Protein AF-A0AAE5TH98-F1 (afdb_monomer_lite)

pLDDT: mean 86.54, std 13.39, range [47.94, 98.44]

Organism: Avibacterium paragallinarum (NCBI:txid728)

Radius of gyration: 22.33 Å; chains: 1; bounding box: 50×35×72 Å

Foldseek 3Di:
DVVVVVVVVVVVVVVVVVVVVVVVVVPDPPVPLDKFKKKKFKFADDDPDPVPQLLVQQVVFDPWDDQDPGITMGIGSDDQVVSCVSSCVSGDPPMGMGMGTDDPPPDDDDGDPPNVVSVVVVD

Sequence (123 aa):
MFIFVSFLVLAIYLTTLANVVYWRLRTTNIGIKLMKNYLISYDLNQTGKNYADLTAAIQTYANARRLLQSVWFIHSSKSSSAIRDHLFSYMDNNDELIVVELARGNSAWALLEPKSTFLKTAL

Structure (mmCIF, N/CA/C/O bac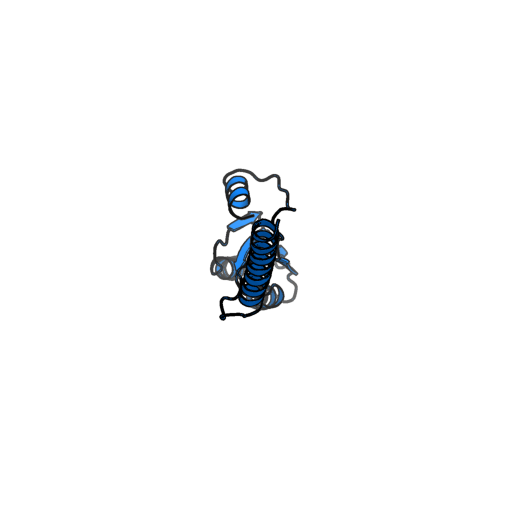kbone):
data_AF-A0AAE5TH98-F1
#
_entry.id   AF-A0AAE5TH98-F1
#
loop_
_atom_site.group_PDB
_atom_site.id
_atom_site.type_symbol
_atom_site.label_atom_id
_atom_site.label_alt_id
_atom_site.label_comp_id
_atom_site.label_asym_id
_atom_site.label_entity_id
_atom_site.label_seq_id
_atom_site.pdbx_PDB_ins_code
_atom_site.Cartn_x
_atom_site.Cartn_y
_atom_site.Cartn_z
_atom_site.occupancy
_atom_site.B_iso_or_equiv
_atom_site.auth_seq_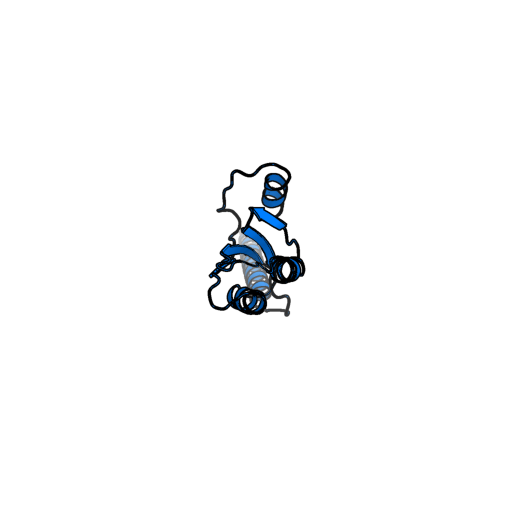id
_atom_site.auth_comp_id
_atom_site.auth_asym_id
_atom_site.auth_atom_id
_atom_site.pdbx_PDB_model_num
ATOM 1 N N . MET A 1 1 ? 33.247 -1.453 -51.682 1.00 61.62 1 MET A N 1
ATOM 2 C CA . MET A 1 1 ? 31.766 -1.427 -51.625 1.00 61.62 1 MET A CA 1
ATOM 3 C C . MET A 1 1 ? 31.178 -2.639 -50.890 1.00 61.62 1 MET A C 1
ATOM 5 O O . MET A 1 1 ? 30.367 -2.434 -50.002 1.00 61.62 1 MET A O 1
ATOM 9 N N . PHE A 1 2 ? 31.632 -3.873 -51.152 1.00 60.06 2 PHE A N 1
ATOM 10 C CA . PHE A 1 2 ? 31.095 -5.098 -50.521 1.00 60.06 2 PHE A CA 1
ATOM 11 C C . PHE A 1 2 ? 31.328 -5.250 -49.003 1.00 60.06 2 PHE A C 1
ATOM 13 O O . PHE A 1 2 ? 30.475 -5.787 -48.305 1.00 60.06 2 PHE A O 1
ATOM 20 N N . ILE A 1 3 ? 32.437 -4.733 -48.467 1.00 64.25 3 ILE A N 1
ATOM 21 C CA . ILE A 1 3 ? 32.778 -4.878 -47.039 1.00 64.25 3 ILE A CA 1
ATOM 22 C C . ILE A 1 3 ? 31.809 -4.087 -46.135 1.00 64.25 3 ILE A C 1
ATOM 24 O O . ILE A 1 3 ? 31.381 -4.585 -45.099 1.00 64.25 3 ILE A O 1
ATOM 28 N N . PHE A 1 4 ? 31.382 -2.890 -46.552 1.00 59.34 4 PHE A N 1
ATOM 29 C CA . PHE A 1 4 ? 30.490 -2.031 -45.758 1.00 59.34 4 PHE A CA 1
ATOM 30 C C . PHE A 1 4 ? 29.060 -2.575 -45.635 1.00 59.34 4 PHE A C 1
ATOM 32 O O . PHE A 1 4 ? 28.436 -2.427 -44.587 1.00 59.34 4 PHE A O 1
ATOM 39 N N . VAL A 1 5 ? 28.558 -3.258 -46.668 1.00 67.06 5 VAL A N 1
ATOM 40 C CA . VAL A 1 5 ? 27.226 -3.887 -46.639 1.00 67.06 5 VAL A CA 1
ATOM 41 C C . VAL A 1 5 ? 27.196 -5.039 -45.627 1.00 67.06 5 VAL A C 1
ATOM 43 O O . VAL A 1 5 ? 26.224 -5.191 -44.893 1.00 67.06 5 VAL A O 1
ATOM 46 N N . SER A 1 6 ? 28.293 -5.794 -45.509 1.00 73.75 6 SER A N 1
ATOM 47 C CA . SER A 1 6 ? 28.403 -6.903 -44.555 1.00 73.75 6 SER A CA 1
ATOM 48 C C . SER A 1 6 ? 28.380 -6.443 -43.092 1.00 73.75 6 SER A C 1
ATOM 50 O O . SER A 1 6 ? 27.762 -7.102 -42.257 1.00 73.75 6 SER A O 1
ATOM 52 N N . PHE A 1 7 ? 29.014 -5.311 -42.767 1.00 77.75 7 PHE A N 1
ATOM 53 C CA . PHE A 1 7 ? 28.996 -4.764 -41.404 1.00 77.75 7 PHE A CA 1
ATOM 54 C C . PHE A 1 7 ? 27.611 -4.252 -40.997 1.00 77.75 7 PHE A C 1
ATOM 56 O O . PHE A 1 7 ? 27.191 -4.457 -39.859 1.00 77.75 7 PHE A O 1
ATOM 63 N N . LEU A 1 8 ? 26.878 -3.638 -41.930 1.00 79.19 8 LEU A N 1
ATOM 64 C CA . LEU A 1 8 ? 25.525 -3.148 -41.671 1.00 79.19 8 LEU A CA 1
ATOM 65 C C . LEU A 1 8 ? 24.542 -4.302 -41.415 1.00 79.19 8 LEU A C 1
ATOM 67 O O . LEU A 1 8 ? 23.761 -4.248 -40.467 1.00 79.19 8 LEU A O 1
ATOM 71 N N . VAL A 1 9 ? 24.623 -5.374 -42.208 1.00 81.25 9 VAL A N 1
ATOM 72 C CA . VAL A 1 9 ? 23.790 -6.573 -42.022 1.00 81.25 9 VAL A CA 1
ATOM 73 C C . VAL A 1 9 ? 24.096 -7.258 -40.686 1.00 81.25 9 VAL A C 1
ATOM 75 O O . VAL A 1 9 ? 23.170 -7.645 -39.974 1.00 81.25 9 VAL A O 1
ATOM 78 N N . LEU A 1 10 ? 25.371 -7.338 -40.291 1.00 78.12 10 LEU A N 1
ATOM 79 C CA . LEU A 1 10 ? 25.765 -7.889 -38.993 1.00 78.12 10 LEU A CA 1
ATOM 80 C C . LEU A 1 10 ? 25.241 -7.043 -37.821 1.00 78.12 10 LEU A C 1
ATOM 82 O O . LEU A 1 10 ? 24.745 -7.598 -36.844 1.00 78.12 10 LEU A O 1
ATOM 86 N N . ALA A 1 11 ? 25.290 -5.711 -37.918 1.00 82.25 11 ALA A N 1
ATOM 87 C CA . ALA A 1 11 ? 24.764 -4.820 -36.883 1.00 82.25 11 ALA A CA 1
ATOM 88 C C . ALA A 1 11 ? 23.235 -4.943 -36.724 1.00 82.25 11 ALA A C 1
ATOM 90 O O . ALA A 1 11 ? 22.720 -4.979 -35.603 1.00 82.25 11 ALA A O 1
ATOM 91 N N . ILE A 1 12 ? 22.497 -5.075 -37.830 1.00 82.56 12 ILE A N 1
ATOM 92 C CA . ILE A 1 12 ? 21.044 -5.313 -37.809 1.00 82.56 12 ILE A CA 1
ATOM 93 C C . ILE A 1 12 ? 20.730 -6.693 -37.213 1.00 82.56 12 ILE A C 1
ATOM 95 O O . ILE A 1 12 ? 19.831 -6.828 -36.382 1.00 82.56 12 ILE A O 1
ATOM 99 N N . TYR A 1 13 ? 21.499 -7.723 -37.569 1.00 86.38 13 TYR A N 1
ATOM 100 C CA . TYR A 1 13 ? 21.333 -9.057 -36.997 1.00 86.38 13 TYR A CA 1
ATOM 101 C C . TYR A 1 13 ? 21.604 -9.073 -35.485 1.00 86.38 13 TYR A C 1
ATOM 103 O O . TYR A 1 13 ? 20.803 -9.597 -34.721 1.00 86.38 13 TYR A O 1
ATOM 111 N N . LEU A 1 14 ? 22.675 -8.427 -35.017 1.00 83.06 14 LEU A N 1
ATOM 112 C CA . LEU A 1 14 ? 22.997 -8.357 -33.588 1.00 83.06 14 LEU A CA 1
ATOM 113 C C . LEU A 1 14 ? 21.951 -7.568 -32.790 1.00 83.06 14 LEU A C 1
ATOM 115 O O . LEU A 1 14 ? 21.572 -7.985 -31.697 1.00 83.06 14 LEU A O 1
ATOM 119 N N . THR A 1 15 ? 21.446 -6.458 -33.330 1.00 81.50 15 THR A N 1
ATOM 120 C CA . THR A 1 15 ? 20.409 -5.657 -32.656 1.00 81.50 15 THR A CA 1
ATOM 121 C C . THR A 1 15 ? 19.063 -6.376 -32.617 1.00 81.50 15 THR A C 1
ATOM 123 O O . THR A 1 15 ? 18.373 -6.333 -31.599 1.00 81.50 15 THR A O 1
ATOM 126 N N . THR A 1 16 ? 18.687 -7.090 -33.677 1.00 82.81 16 THR A N 1
ATOM 127 C CA . THR A 1 16 ? 17.469 -7.913 -33.678 1.00 82.81 16 THR A CA 1
ATOM 128 C C . THR A 1 16 ? 17.598 -9.111 -32.738 1.00 82.81 16 THR A C 1
ATOM 130 O O . THR A 1 16 ? 16.681 -9.348 -31.953 1.00 82.81 16 THR A O 1
ATOM 133 N N . LEU A 1 17 ? 18.746 -9.798 -32.711 1.00 82.06 17 LEU A N 1
ATOM 134 C CA . LEU A 1 17 ? 19.002 -10.898 -31.776 1.00 82.06 17 LEU A CA 1
ATOM 135 C C . LEU A 1 17 ? 18.965 -10.419 -30.317 1.00 82.06 17 LEU A C 1
ATOM 137 O O . LEU A 1 17 ? 18.328 -11.052 -29.479 1.00 82.06 17 LEU A O 1
ATOM 141 N N . ALA A 1 18 ? 19.581 -9.270 -30.020 1.00 80.38 18 ALA A N 1
ATOM 142 C CA . ALA A 1 18 ? 19.552 -8.662 -28.691 1.00 80.38 18 ALA A CA 1
ATOM 143 C C . ALA A 1 18 ? 18.125 -8.294 -28.262 1.00 80.38 18 ALA A C 1
ATOM 145 O O . ALA A 1 18 ? 17.738 -8.577 -27.130 1.00 80.38 18 ALA A O 1
ATOM 146 N N . ASN A 1 19 ? 17.313 -7.737 -29.166 1.00 82.44 19 ASN A N 1
ATOM 147 C CA . ASN A 1 19 ? 15.905 -7.452 -28.891 1.00 82.44 19 ASN A CA 1
ATOM 148 C C . ASN A 1 19 ? 15.098 -8.737 -28.652 1.00 82.44 19 ASN A C 1
ATOM 150 O O . ASN A 1 19 ? 14.325 -8.795 -27.699 1.00 82.44 19 ASN A O 1
ATOM 154 N N . VAL A 1 20 ? 15.292 -9.786 -29.456 1.00 83.56 20 VAL A N 1
ATOM 155 C CA . VAL A 1 20 ? 14.605 -11.077 -29.276 1.00 83.56 20 VAL A CA 1
ATOM 156 C C . VAL A 1 20 ? 14.986 -11.724 -27.944 1.00 83.56 20 VAL A C 1
ATOM 158 O O . VAL A 1 20 ? 14.100 -12.167 -27.217 1.00 83.56 20 VAL A O 1
ATOM 161 N N . VAL A 1 21 ? 16.272 -11.732 -27.578 1.00 79.81 21 VAL A N 1
ATOM 162 C CA . VAL A 1 21 ? 16.743 -12.246 -26.280 1.00 79.81 21 VAL A CA 1
ATOM 163 C C . VAL A 1 21 ? 16.192 -11.404 -25.131 1.00 79.81 21 VAL A C 1
ATOM 165 O O . VAL A 1 21 ? 15.673 -11.960 -24.167 1.00 79.81 21 VAL A O 1
ATOM 168 N N . TYR A 1 22 ? 16.221 -10.076 -25.245 1.00 75.56 22 TYR A N 1
ATOM 169 C CA . TYR A 1 22 ? 15.659 -9.164 -24.250 1.00 75.56 22 TYR A CA 1
ATOM 170 C C . TYR A 1 22 ? 14.161 -9.413 -24.023 1.00 75.56 22 TYR A C 1
ATOM 172 O O . TYR A 1 22 ? 13.723 -9.608 -22.888 1.00 75.56 22 TYR A O 1
ATOM 180 N N . TRP A 1 23 ? 13.367 -9.481 -25.096 1.00 67.75 23 TRP A N 1
ATOM 181 C CA . TRP A 1 23 ? 11.936 -9.772 -25.004 1.00 67.75 23 TRP A CA 1
ATOM 182 C C . TRP A 1 23 ? 11.669 -11.192 -24.514 1.00 67.75 23 TRP A C 1
ATOM 184 O O . TRP A 1 23 ? 10.732 -11.394 -23.740 1.00 67.75 23 TRP A O 1
ATOM 194 N N . ARG A 1 24 ? 12.498 -12.172 -24.889 1.00 68.00 24 ARG A N 1
ATOM 195 C CA . ARG A 1 24 ? 12.392 -13.541 -24.382 1.00 68.00 24 ARG A CA 1
ATOM 196 C C . ARG A 1 24 ? 12.642 -13.583 -22.879 1.00 68.00 24 ARG A C 1
ATOM 198 O O . ARG A 1 24 ? 11.798 -14.124 -22.186 1.00 68.00 24 ARG A O 1
ATOM 205 N N . LEU A 1 25 ? 13.691 -12.938 -22.368 1.00 63.59 25 LEU A N 1
ATOM 206 C CA . LEU A 1 25 ? 13.982 -12.853 -20.930 1.00 63.59 25 LEU A CA 1
ATOM 207 C C . LEU A 1 25 ? 12.911 -12.075 -20.150 1.00 63.59 25 LEU A C 1
ATOM 209 O O . LEU A 1 25 ? 12.611 -12.422 -19.013 1.00 63.59 25 LEU A O 1
ATOM 213 N N . ARG A 1 26 ? 12.289 -11.061 -20.766 1.00 65.00 26 ARG A N 1
ATOM 214 C CA . ARG A 1 26 ? 11.168 -10.306 -20.180 1.00 65.00 26 ARG A CA 1
ATOM 215 C C . ARG A 1 26 ? 9.854 -11.101 -20.144 1.00 65.00 26 ARG A C 1
ATOM 217 O O . ARG A 1 26 ? 9.016 -10.838 -19.287 1.00 65.00 26 ARG A O 1
ATOM 224 N N . THR A 1 27 ? 9.650 -12.033 -21.079 1.00 55.69 27 THR A N 1
ATOM 225 C CA . THR A 1 27 ? 8.407 -12.823 -21.219 1.00 55.69 27 THR A CA 1
ATOM 226 C C . THR A 1 27 ? 8.496 -14.213 -20.595 1.00 55.69 27 THR A C 1
ATOM 228 O O . THR A 1 27 ? 7.482 -14.746 -20.145 1.00 55.69 27 THR A O 1
ATOM 231 N N . THR A 1 28 ? 9.686 -14.808 -20.504 1.00 47.94 28 THR A N 1
ATOM 232 C CA . THR A 1 28 ? 9.911 -16.009 -19.703 1.00 47.94 28 THR A CA 1
ATOM 233 C C . THR A 1 28 ? 10.040 -15.605 -18.247 1.00 47.94 28 THR A C 1
ATOM 235 O O . THR A 1 28 ? 11.120 -15.251 -17.784 1.00 47.94 28 THR A O 1
ATOM 238 N N . ASN A 1 29 ? 8.927 -15.701 -17.522 1.00 53.47 29 ASN A N 1
ATOM 239 C CA . ASN A 1 29 ? 8.917 -15.912 -16.080 1.00 53.47 29 ASN A CA 1
ATOM 240 C C . ASN A 1 29 ? 9.794 -17.136 -15.741 1.00 53.47 29 ASN A C 1
ATOM 242 O O . ASN A 1 29 ? 9.304 -18.241 -15.528 1.00 53.47 29 ASN A O 1
ATOM 246 N N . ILE A 1 30 ? 11.105 -16.941 -15.622 1.00 55.97 30 ILE A N 1
ATOM 247 C CA . ILE A 1 30 ? 11.806 -17.504 -14.469 1.00 55.97 30 ILE A CA 1
ATOM 248 C C . ILE A 1 30 ? 11.000 -16.950 -13.289 1.00 55.97 30 ILE A C 1
ATOM 250 O O . ILE A 1 30 ? 10.745 -15.751 -13.305 1.00 55.97 30 ILE A O 1
ATOM 254 N N . GLY A 1 31 ? 10.495 -17.769 -12.362 1.00 54.25 31 GLY A N 1
ATOM 255 C CA . GLY A 1 31 ? 9.457 -17.420 -11.363 1.00 54.25 31 GLY A CA 1
ATOM 256 C C . GLY A 1 31 ? 9.736 -16.249 -10.395 1.00 54.25 31 GLY A C 1
ATOM 257 O O . GLY A 1 31 ? 9.145 -16.177 -9.321 1.00 54.25 31 GLY A O 1
ATOM 258 N N . ILE A 1 32 ? 10.626 -15.328 -10.749 1.00 58.41 32 ILE A N 1
ATOM 259 C CA . ILE A 1 32 ? 10.876 -14.023 -10.160 1.00 58.41 32 ILE A CA 1
ATOM 260 C C . ILE A 1 32 ? 9.654 -13.138 -10.408 1.00 58.41 32 ILE A C 1
ATOM 262 O O . ILE A 1 32 ? 9.565 -12.354 -11.352 1.00 58.41 32 ILE A O 1
ATOM 266 N N . LYS A 1 33 ? 8.671 -13.285 -9.528 1.00 65.88 33 LYS A N 1
ATOM 267 C CA . LYS A 1 33 ? 7.493 -12.432 -9.486 1.00 65.88 33 LYS A CA 1
ATOM 268 C C . LYS A 1 33 ? 7.949 -10.991 -9.223 1.00 65.88 33 LYS A C 1
ATOM 270 O O . LYS A 1 33 ? 8.386 -10.680 -8.115 1.00 65.88 33 LYS A O 1
ATOM 275 N N . LEU A 1 34 ? 7.890 -10.141 -10.254 1.00 78.94 34 LEU A N 1
ATOM 276 C CA . LEU A 1 34 ? 8.329 -8.744 -10.185 1.00 78.94 34 LEU A CA 1
ATOM 277 C C . LEU A 1 34 ? 7.658 -8.045 -9.004 1.00 78.94 34 LEU A C 1
ATOM 279 O O . LEU A 1 34 ? 6.429 -8.029 -8.889 1.00 78.94 34 LEU A O 1
ATOM 283 N N . MET A 1 35 ? 8.477 -7.489 -8.117 1.00 88.00 35 MET A N 1
ATOM 284 C CA . MET A 1 35 ? 7.977 -6.732 -6.985 1.00 88.00 35 MET A CA 1
ATOM 285 C C . MET A 1 35 ? 7.545 -5.338 -7.433 1.00 88.00 35 MET A C 1
ATOM 287 O O . MET A 1 35 ? 8.208 -4.679 -8.236 1.00 88.00 35 MET A O 1
ATOM 291 N N . LYS A 1 36 ? 6.410 -4.903 -6.901 1.00 94.12 36 LYS A N 1
ATOM 292 C CA . LYS A 1 36 ? 5.735 -3.657 -7.240 1.00 94.12 36 LYS A CA 1
ATOM 293 C C . LYS A 1 36 ? 5.574 -2.799 -5.995 1.00 94.12 36 LYS A C 1
ATOM 295 O O . LYS A 1 36 ? 5.517 -3.314 -4.876 1.00 94.12 36 LYS A O 1
ATOM 300 N N . ASN A 1 37 ? 5.498 -1.493 -6.211 1.00 95.69 37 ASN A N 1
ATOM 301 C CA . ASN A 1 37 ? 5.206 -0.514 -5.174 1.00 95.69 37 ASN A CA 1
ATOM 302 C C . ASN A 1 37 ? 3.690 -0.377 -5.040 1.00 95.69 37 ASN A C 1
ATOM 304 O O . ASN A 1 37 ? 2.998 -0.276 -6.052 1.00 95.69 37 ASN A O 1
ATOM 308 N N . TYR A 1 38 ? 3.180 -0.343 -3.813 1.00 97.56 38 TYR A N 1
ATOM 309 C CA . TYR A 1 38 ? 1.764 -0.101 -3.564 1.00 97.56 38 TYR A CA 1
ATOM 310 C C . TYR A 1 38 ? 1.564 0.993 -2.529 1.00 97.56 38 TYR A C 1
ATOM 312 O O . TYR A 1 38 ? 2.318 1.098 -1.559 1.00 97.56 38 TYR A O 1
ATOM 320 N N . LEU A 1 39 ? 0.500 1.761 -2.733 1.00 97.88 39 LEU A N 1
ATOM 321 C CA . LEU A 1 39 ? -0.096 2.615 -1.725 1.00 97.88 39 LEU A CA 1
ATOM 322 C C . LEU A 1 39 ? -1.289 1.881 -1.113 1.00 97.88 39 LEU A C 1
ATOM 324 O O . LEU A 1 39 ? -2.143 1.367 -1.834 1.00 97.88 39 LEU A O 1
ATOM 328 N N . ILE A 1 40 ? -1.354 1.856 0.208 1.00 98.31 40 ILE A N 1
ATOM 329 C CA . ILE A 1 40 ? -2.501 1.366 0.962 1.00 98.31 40 ILE A CA 1
ATOM 330 C C . ILE A 1 40 ? -3.124 2.566 1.654 1.00 98.31 40 ILE A C 1
ATOM 332 O O . ILE A 1 40 ? -2.406 3.325 2.304 1.00 98.31 40 ILE A O 1
ATOM 336 N N . SER A 1 41 ? -4.438 2.725 1.551 1.00 97.75 41 SER A N 1
ATOM 337 C CA . SER A 1 41 ? -5.182 3.660 2.389 1.00 97.75 41 SER A CA 1
ATOM 338 C C . SER A 1 41 ? -6.411 2.986 2.973 1.00 97.75 41 SER A C 1
ATOM 340 O O . SER A 1 41 ? -6.966 2.087 2.347 1.00 97.75 41 SER A O 1
ATOM 342 N N . TYR A 1 42 ? -6.791 3.372 4.185 1.00 95.31 42 TYR A N 1
ATOM 343 C CA . TYR A 1 42 ? -7.907 2.762 4.896 1.00 95.31 42 TYR A CA 1
ATOM 344 C C . TYR A 1 42 ? -8.694 3.782 5.716 1.00 95.31 42 TYR A C 1
ATOM 346 O O . TYR A 1 42 ? -8.148 4.812 6.119 1.00 95.31 42 TYR A O 1
ATOM 354 N N . ASP A 1 43 ? -9.942 3.445 6.014 1.00 93.00 43 ASP A N 1
ATOM 355 C CA . ASP A 1 43 ? -10.767 4.099 7.025 1.00 93.00 43 ASP A CA 1
ATOM 356 C C . ASP A 1 43 ? -11.328 3.045 7.987 1.00 93.00 43 ASP A C 1
ATOM 358 O O . ASP A 1 43 ? -11.761 1.979 7.551 1.00 93.00 43 ASP A O 1
ATOM 362 N N . LEU A 1 44 ? -11.258 3.318 9.293 1.00 86.94 44 LEU A N 1
ATOM 363 C CA . LEU A 1 44 ? -11.693 2.390 10.341 1.00 86.94 44 LEU A CA 1
ATOM 364 C C . LEU A 1 44 ? -12.908 2.977 11.061 1.00 86.94 44 LEU A C 1
ATOM 366 O O . LEU A 1 44 ? -12.788 3.997 11.750 1.00 86.94 44 LEU A O 1
ATOM 370 N N . ASN A 1 45 ? -14.054 2.309 10.945 1.00 82.38 45 ASN A N 1
ATOM 371 C CA . ASN A 1 45 ? -15.372 2.863 11.259 1.00 82.38 45 ASN A CA 1
ATOM 372 C C . ASN A 1 45 ? -15.879 2.556 12.683 1.00 82.38 45 ASN A C 1
ATOM 374 O O . ASN A 1 45 ? -16.990 2.954 13.033 1.00 82.38 45 ASN A O 1
ATOM 378 N N . GLN A 1 46 ? -15.094 1.891 13.542 1.00 68.81 46 GLN A N 1
ATOM 379 C CA . GLN A 1 46 ? -15.531 1.510 14.897 1.00 68.81 46 GLN A CA 1
ATOM 380 C C . GLN A 1 46 ? -14.855 2.271 16.052 1.00 68.81 46 GLN A C 1
ATOM 382 O O . GLN A 1 46 ? -13.657 2.566 16.060 1.00 68.81 46 GLN A O 1
ATOM 387 N N . THR A 1 47 ? -15.627 2.529 17.111 1.00 58.50 47 THR A N 1
ATOM 388 C CA . THR A 1 47 ? -15.126 2.850 18.457 1.00 58.50 47 THR A CA 1
ATOM 389 C C . THR A 1 47 ? -14.503 1.605 19.089 1.00 58.50 47 THR A C 1
ATOM 391 O O . THR A 1 47 ? -15.207 0.638 19.344 1.00 58.50 47 THR A O 1
ATOM 394 N N . GLY A 1 48 ? -13.195 1.634 19.360 1.00 58.31 48 GLY A N 1
ATOM 395 C CA . GLY A 1 48 ? -12.448 0.488 19.910 1.00 58.31 48 GLY A CA 1
ATOM 396 C C . GLY A 1 48 ? -11.295 0.001 19.030 1.00 58.31 48 GLY A C 1
ATOM 397 O O . GLY A 1 48 ? -10.511 -0.817 19.494 1.00 58.31 48 GLY A O 1
ATOM 398 N N . LYS A 1 49 ? -11.173 0.549 17.809 1.00 57.62 49 LYS A N 1
ATOM 399 C CA . LYS A 1 49 ? -10.047 0.461 16.861 1.00 57.62 49 LYS A CA 1
ATOM 400 C C . LYS A 1 49 ? -8.908 -0.469 17.284 1.00 57.62 49 LYS A C 1
ATOM 402 O O . LYS A 1 49 ? -7.968 -0.039 17.961 1.00 57.62 49 LYS A O 1
ATOM 407 N N . ASN A 1 50 ? -8.908 -1.693 16.769 1.00 64.19 50 ASN A N 1
ATOM 408 C CA . ASN A 1 50 ? -7.727 -2.537 16.863 1.00 64.19 50 ASN A CA 1
ATOM 409 C C . ASN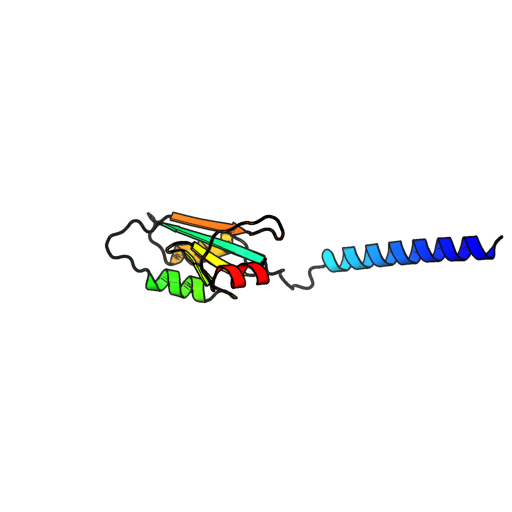 A 1 50 ? -6.721 -2.180 15.753 1.00 64.19 50 ASN A C 1
ATOM 411 O O . ASN A 1 50 ? -6.448 -2.939 14.829 1.00 64.19 50 ASN A O 1
ATOM 415 N N . TYR A 1 51 ? -6.167 -0.965 15.842 1.00 74.94 51 TYR A N 1
ATOM 416 C CA . TYR A 1 51 ? -5.131 -0.465 14.933 1.00 74.94 51 TYR A CA 1
ATOM 417 C C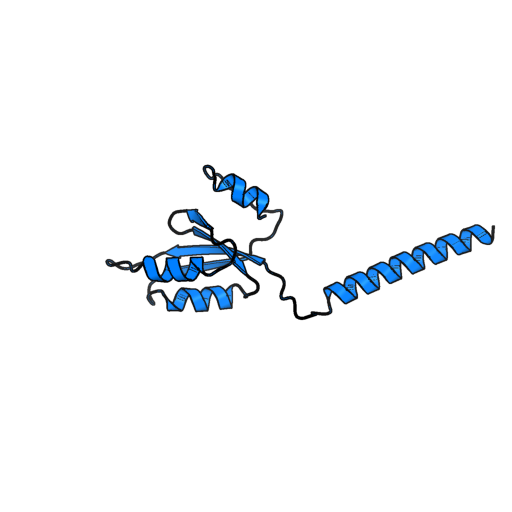 . TYR A 1 51 ? -3.902 -1.370 14.873 1.00 74.94 51 TYR A C 1
ATOM 419 O O . TYR A 1 51 ? -3.162 -1.328 13.888 1.00 74.94 51 TYR A O 1
ATOM 427 N N . ALA A 1 52 ? -3.643 -2.104 15.957 1.00 87.06 52 ALA A N 1
ATOM 428 C CA . ALA A 1 52 ? -2.426 -2.867 16.142 1.00 87.06 52 ALA A CA 1
ATOM 429 C C . ALA A 1 52 ? -2.334 -4.012 15.133 1.00 87.06 52 ALA A C 1
ATOM 431 O O . ALA A 1 52 ? -1.297 -4.141 14.488 1.00 87.06 52 ALA A O 1
ATOM 432 N N . ASP A 1 53 ? -3.421 -4.755 14.924 1.00 91.19 53 ASP A N 1
ATOM 433 C CA . ASP A 1 53 ? -3.412 -5.953 14.080 1.00 91.19 53 ASP A CA 1
ATOM 434 C C . ASP A 1 53 ? -3.230 -5.605 12.600 1.00 91.19 53 ASP A C 1
ATOM 436 O O . ASP A 1 53 ? -2.314 -6.118 11.953 1.00 91.19 53 ASP A O 1
ATOM 440 N N . LEU A 1 54 ? -4.009 -4.648 12.077 1.00 94.06 54 LEU A N 1
ATOM 441 C CA . LEU A 1 54 ? -3.831 -4.158 10.706 1.00 94.06 54 LEU A CA 1
ATOM 442 C C . LEU A 1 54 ? -2.437 -3.547 10.509 1.00 94.06 54 LEU A C 1
ATOM 444 O O . LEU A 1 54 ? -1.770 -3.813 9.508 1.00 94.06 54 LEU A O 1
ATOM 448 N N . THR A 1 55 ? -1.966 -2.736 11.463 1.00 94.75 55 THR A N 1
ATOM 449 C CA . THR A 1 55 ? -0.636 -2.115 11.372 1.00 94.75 55 THR A CA 1
ATOM 450 C C . THR A 1 55 ? 0.469 -3.170 11.366 1.00 94.75 55 THR A C 1
ATOM 452 O O . THR A 1 55 ? 1.373 -3.093 10.533 1.00 94.75 55 THR A O 1
ATOM 455 N N . ALA A 1 56 ? 0.385 -4.172 12.243 1.00 95.94 56 ALA A N 1
ATOM 456 C CA . ALA A 1 56 ? 1.330 -5.278 12.304 1.00 95.94 56 ALA A CA 1
ATOM 457 C C . ALA A 1 56 ? 1.318 -6.083 10.997 1.00 95.94 56 ALA A C 1
ATOM 459 O O . ALA A 1 56 ? 2.382 -6.375 10.450 1.00 95.94 56 ALA A O 1
ATOM 460 N N . ALA A 1 57 ? 0.134 -6.354 10.438 1.00 96.94 57 ALA A N 1
ATOM 461 C CA . ALA A 1 57 ? -0.012 -7.028 9.152 1.00 96.94 57 ALA A CA 1
ATOM 462 C C . ALA A 1 57 ? 0.640 -6.235 8.006 1.00 96.94 57 ALA A C 1
ATOM 464 O O . ALA A 1 57 ? 1.383 -6.813 7.209 1.00 96.94 57 ALA A O 1
ATOM 465 N N . ILE A 1 58 ? 0.442 -4.912 7.934 1.00 97.81 58 ILE A N 1
ATOM 466 C CA . ILE A 1 58 ? 1.095 -4.053 6.928 1.00 97.81 58 ILE A CA 1
ATOM 467 C C . ILE A 1 58 ? 2.623 -4.065 7.098 1.00 97.81 58 ILE A C 1
ATOM 469 O O . ILE A 1 58 ? 3.351 -4.115 6.106 1.00 97.81 58 ILE A O 1
ATOM 473 N N . GLN A 1 59 ? 3.129 -4.062 8.332 1.00 97.50 59 GLN A N 1
ATOM 474 C CA . GLN A 1 59 ? 4.568 -4.077 8.622 1.00 97.50 59 GLN A CA 1
ATOM 475 C C . GLN A 1 59 ? 5.280 -5.368 8.190 1.00 97.50 59 GLN A C 1
ATOM 477 O O . GLN A 1 59 ? 6.500 -5.354 8.039 1.00 97.50 59 GLN A O 1
ATOM 482 N N . THR A 1 60 ? 4.549 -6.458 7.929 1.00 97.38 60 THR A N 1
ATOM 483 C CA . THR A 1 60 ? 5.132 -7.697 7.375 1.00 97.38 60 THR A CA 1
ATOM 484 C C . THR A 1 60 ? 5.597 -7.558 5.921 1.00 97.38 60 THR A C 1
ATOM 486 O O . THR A 1 60 ? 6.372 -8.382 5.433 1.00 97.38 60 THR A O 1
ATOM 489 N N . TYR A 1 61 ? 5.137 -6.528 5.205 1.00 97.56 61 TYR A N 1
ATOM 490 C CA . TYR A 1 61 ? 5.535 -6.284 3.825 1.00 97.56 61 TYR A CA 1
ATOM 491 C C . TYR A 1 61 ? 6.898 -5.588 3.741 1.00 97.56 61 TYR A C 1
ATOM 493 O O . TYR A 1 61 ? 7.263 -4.759 4.575 1.00 97.56 61 TYR A O 1
ATOM 501 N N . ALA A 1 62 ? 7.647 -5.875 2.674 1.00 96.00 62 ALA A N 1
ATOM 502 C CA . ALA A 1 62 ? 8.925 -5.218 2.430 1.00 96.00 62 ALA A CA 1
ATOM 503 C C . ALA A 1 62 ? 8.737 -3.703 2.252 1.00 96.00 62 ALA A C 1
ATOM 505 O O . ALA A 1 62 ? 7.772 -3.253 1.633 1.00 96.00 62 ALA A O 1
ATOM 506 N N . ASN A 1 63 ? 9.679 -2.916 2.778 1.00 95.06 63 ASN A N 1
ATOM 507 C CA . ASN A 1 63 ? 9.659 -1.449 2.734 1.00 95.06 63 ASN A CA 1
ATOM 508 C C . ASN A 1 63 ? 8.365 -0.812 3.272 1.00 95.06 63 ASN A C 1
ATOM 510 O O . ASN A 1 63 ? 8.031 0.306 2.875 1.00 95.06 63 ASN A O 1
ATOM 514 N N . ALA A 1 64 ? 7.644 -1.496 4.168 1.00 97.38 64 ALA A N 1
ATOM 515 C CA . ALA A 1 64 ? 6.449 -0.951 4.792 1.00 97.38 64 ALA A CA 1
ATOM 516 C C . ALA A 1 64 ? 6.757 0.378 5.498 1.00 97.38 64 ALA A C 1
ATOM 518 O O . ALA A 1 64 ? 7.540 0.443 6.449 1.00 97.38 64 ALA A O 1
ATOM 519 N N . ARG A 1 65 ? 6.140 1.463 5.023 1.00 97.56 65 ARG A N 1
ATOM 520 C CA . ARG A 1 65 ? 6.361 2.815 5.541 1.00 97.56 65 ARG A CA 1
ATOM 521 C C . ARG A 1 65 ? 5.042 3.554 5.674 1.00 97.56 65 ARG A C 1
ATOM 523 O O . ARG A 1 65 ? 4.345 3.778 4.689 1.00 97.56 65 ARG A O 1
ATOM 530 N N . ARG A 1 66 ? 4.726 4.006 6.886 1.00 96.94 66 ARG A N 1
ATOM 531 C CA . ARG A 1 66 ? 3.569 4.872 7.124 1.00 96.94 66 ARG A CA 1
ATOM 532 C C . ARG A 1 66 ? 3.851 6.274 6.581 1.00 96.94 66 ARG A C 1
ATOM 534 O O . ARG A 1 66 ? 4.785 6.942 7.029 1.00 96.94 66 ARG A O 1
ATOM 541 N N . LEU A 1 67 ? 3.057 6.713 5.608 1.00 97.00 67 LEU A N 1
ATOM 542 C CA . LEU A 1 67 ? 3.195 8.015 4.953 1.00 97.00 67 LEU A CA 1
ATOM 543 C C . LEU A 1 67 ? 2.283 9.070 5.590 1.00 97.00 67 LEU A C 1
ATOM 545 O O . LEU A 1 67 ? 2.715 10.199 5.831 1.00 97.00 67 LEU A O 1
ATOM 549 N N . LEU A 1 68 ? 1.043 8.700 5.906 1.00 96.00 68 LEU A N 1
ATOM 550 C CA . LEU A 1 68 ? 0.060 9.518 6.625 1.00 96.00 68 LEU A CA 1
ATOM 551 C C . LEU A 1 68 ? -0.634 8.657 7.687 1.00 96.00 68 LEU A C 1
ATOM 553 O O . LEU A 1 68 ? -0.327 7.474 7.823 1.00 96.00 68 LEU A O 1
ATOM 557 N N . GLN A 1 69 ? -1.561 9.234 8.455 1.00 92.69 69 GLN A N 1
ATOM 558 C CA . GLN A 1 69 ? -2.253 8.501 9.521 1.00 92.69 69 GLN A CA 1
ATOM 559 C C . GLN A 1 69 ? -2.905 7.206 9.010 1.00 92.69 69 GLN A C 1
ATOM 561 O O . GLN A 1 69 ? -2.705 6.160 9.625 1.00 92.69 69 GLN A O 1
ATOM 566 N N . SER A 1 70 ? -3.549 7.244 7.848 1.00 94.81 70 SER A N 1
ATOM 567 C CA . SER A 1 70 ? -4.175 6.064 7.240 1.00 94.81 70 SER A CA 1
ATOM 568 C C . SER A 1 70 ? -3.668 5.802 5.824 1.00 94.81 70 SER A C 1
ATOM 570 O O . SER A 1 70 ? -4.430 5.399 4.952 1.00 94.81 70 SER A O 1
ATOM 572 N N . VAL A 1 71 ? -2.385 6.092 5.568 1.00 97.19 71 VAL A N 1
ATOM 573 C CA . VAL A 1 71 ? -1.745 5.826 4.270 1.00 97.19 71 VAL A CA 1
ATOM 574 C C . VAL A 1 71 ? -0.380 5.189 4.472 1.00 97.19 71 VAL A C 1
ATOM 576 O O . VAL A 1 71 ? 0.463 5.727 5.197 1.00 97.19 71 VAL A O 1
ATOM 579 N N . TRP A 1 72 ? -0.144 4.078 3.785 1.00 98.12 72 TRP A N 1
ATOM 580 C CA . TRP A 1 72 ? 1.088 3.303 3.831 1.00 98.12 72 TRP A CA 1
ATOM 581 C C . TRP A 1 72 ? 1.648 3.055 2.438 1.00 98.12 72 TRP A C 1
ATOM 583 O O . TRP A 1 72 ? 0.914 2.929 1.464 1.00 98.12 72 TRP A O 1
ATOM 593 N N . PHE A 1 73 ? 2.966 2.952 2.368 1.00 98.00 73 PHE A N 1
ATOM 594 C CA . PHE A 1 73 ? 3.698 2.432 1.227 1.00 98.00 73 PHE A CA 1
ATOM 595 C C . PHE A 1 73 ? 4.177 1.020 1.545 1.00 98.00 73 PHE A C 1
ATOM 597 O O . PHE A 1 73 ? 4.648 0.788 2.659 1.00 98.00 73 PHE A O 1
ATOM 604 N N . ILE A 1 74 ? 4.114 0.108 0.576 1.00 98.00 74 ILE A N 1
ATOM 605 C CA . ILE A 1 74 ? 4.717 -1.226 0.669 1.00 98.00 74 ILE A CA 1
ATOM 606 C C . ILE A 1 74 ? 5.345 -1.650 -0.663 1.00 98.00 74 ILE A C 1
ATOM 608 O O . ILE A 1 74 ? 5.017 -1.127 -1.729 1.00 98.00 74 ILE A O 1
ATOM 612 N N . HIS A 1 75 ? 6.197 -2.668 -0.599 1.00 95.62 75 HIS A N 1
ATOM 613 C CA . HIS A 1 75 ? 6.772 -3.354 -1.746 1.00 95.62 75 HIS A CA 1
ATOM 614 C C . HIS A 1 75 ? 6.388 -4.840 -1.704 1.00 95.62 75 HIS A C 1
ATOM 616 O O . HIS A 1 75 ? 6.589 -5.521 -0.696 1.00 95.62 75 HIS A O 1
ATOM 622 N N . SER A 1 76 ? 5.797 -5.366 -2.778 1.00 95.38 76 SER A N 1
ATOM 623 C CA . SER A 1 76 ? 5.327 -6.756 -2.801 1.00 95.38 76 SER A CA 1
ATOM 624 C C . SER A 1 76 ? 5.274 -7.349 -4.201 1.00 95.38 76 SER A C 1
ATOM 626 O O . SER A 1 76 ? 4.997 -6.656 -5.175 1.00 95.38 76 SER A O 1
ATOM 628 N N . SER A 1 77 ? 5.472 -8.662 -4.295 1.00 94.44 77 SER A N 1
ATOM 629 C CA . SER A 1 77 ? 5.188 -9.442 -5.502 1.00 94.44 77 SER A CA 1
ATOM 630 C C . SER A 1 77 ? 3.734 -9.940 -5.564 1.00 94.44 77 SER A C 1
ATOM 632 O O . SER A 1 77 ? 3.309 -10.521 -6.563 1.00 94.44 77 SER A O 1
ATOM 634 N N . LYS A 1 78 ? 2.937 -9.762 -4.500 1.00 95.19 78 LYS A N 1
ATOM 635 C CA . LYS A 1 78 ? 1.491 -10.042 -4.514 1.00 95.19 78 LYS A CA 1
ATOM 636 C C . LYS A 1 78 ? 0.764 -9.033 -5.420 1.00 95.19 78 LYS A C 1
ATOM 638 O O . LYS A 1 78 ? 1.277 -7.943 -5.659 1.00 95.19 78 LYS A O 1
ATOM 643 N N . SER A 1 79 ? -0.409 -9.407 -5.939 1.00 95.50 79 SER A N 1
ATOM 644 C CA . SER A 1 79 ? -1.311 -8.465 -6.621 1.00 95.50 79 SER A CA 1
ATOM 645 C C . SER A 1 79 ? -1.993 -7.548 -5.604 1.00 95.50 79 SER A C 1
ATOM 647 O O . SER A 1 79 ? -2.102 -7.910 -4.431 1.00 95.50 79 SER A O 1
ATOM 649 N N . SER A 1 80 ? -2.511 -6.401 -6.050 1.00 97.12 80 SER A N 1
ATOM 650 C CA . SER A 1 80 ? -3.315 -5.502 -5.208 1.00 97.12 80 SER A CA 1
ATOM 651 C C . SER A 1 80 ? -4.502 -6.219 -4.556 1.00 97.12 80 SER A C 1
ATOM 653 O O . SER A 1 80 ? -4.726 -6.038 -3.364 1.00 97.12 80 SER A O 1
ATOM 655 N N . SER A 1 81 ? -5.199 -7.096 -5.290 1.00 97.94 81 SER A N 1
ATOM 656 C CA . SER A 1 81 ? -6.294 -7.920 -4.753 1.00 97.94 81 SER A CA 1
ATOM 657 C C . SER A 1 81 ? -5.836 -8.842 -3.623 1.00 97.94 81 SER A C 1
ATOM 659 O O . SER A 1 81 ? -6.419 -8.822 -2.549 1.00 97.94 81 SER A O 1
ATOM 661 N N . ALA A 1 82 ? -4.736 -9.576 -3.810 1.00 98.00 82 ALA A N 1
ATOM 662 C CA . ALA A 1 82 ? -4.214 -10.485 -2.792 1.00 98.00 82 ALA A CA 1
ATOM 663 C C . ALA A 1 82 ? -3.674 -9.747 -1.554 1.00 98.00 82 ALA A C 1
ATOM 665 O O . ALA A 1 82 ? -3.665 -10.300 -0.457 1.00 98.00 82 ALA A O 1
ATOM 666 N N . ILE A 1 83 ? -3.184 -8.515 -1.722 1.00 98.38 83 ILE A N 1
ATOM 667 C CA . ILE A 1 83 ? -2.790 -7.649 -0.604 1.00 98.38 83 ILE A CA 1
ATOM 668 C C . ILE A 1 83 ? -4.033 -7.175 0.143 1.00 98.38 83 ILE A C 1
ATOM 670 O O . ILE A 1 83 ? -4.073 -7.306 1.360 1.00 98.38 83 ILE A O 1
ATOM 674 N N . ARG A 1 84 ? -5.041 -6.670 -0.578 1.00 98.25 84 ARG A N 1
ATOM 675 C CA . ARG A 1 84 ? -6.317 -6.236 -0.002 1.00 98.25 84 ARG A CA 1
ATOM 676 C C . ARG A 1 84 ? -6.949 -7.362 0.807 1.00 98.25 84 ARG A C 1
ATOM 678 O O . ARG A 1 84 ? -7.220 -7.151 1.975 1.00 98.25 84 ARG A O 1
ATOM 685 N N . ASP A 1 85 ? -7.122 -8.542 0.218 1.00 98.25 85 ASP A N 1
ATOM 686 C CA . ASP A 1 85 ? -7.803 -9.670 0.867 1.00 98.25 85 ASP A CA 1
ATOM 687 C C . ASP A 1 85 ? -7.062 -10.126 2.135 1.00 98.25 85 ASP A C 1
ATOM 689 O O . ASP A 1 85 ? -7.687 -10.426 3.146 1.00 98.25 85 ASP A O 1
ATOM 693 N N . HIS A 1 86 ? -5.725 -10.113 2.108 1.00 97.69 86 HIS A N 1
ATOM 694 C CA . HIS A 1 86 ? -4.903 -10.405 3.283 1.00 97.69 86 HIS A CA 1
ATOM 695 C C . HIS A 1 86 ? -5.022 -9.337 4.374 1.00 97.69 86 HIS A C 1
ATOM 697 O O . HIS A 1 86 ? -5.084 -9.674 5.544 1.00 97.69 86 HIS A O 1
ATOM 703 N N . LEU A 1 87 ? -5.011 -8.050 4.027 1.00 97.06 87 LEU A N 1
ATOM 704 C CA . LEU A 1 87 ? -5.108 -6.985 5.028 1.00 97.06 87 LEU A CA 1
ATOM 705 C C . LEU A 1 87 ? -6.524 -6.875 5.601 1.00 97.06 87 LEU A C 1
ATOM 707 O O . LEU A 1 87 ? -6.678 -6.668 6.799 1.00 97.06 87 LEU A O 1
ATOM 711 N N . PHE A 1 88 ? -7.543 -7.075 4.765 1.00 94.56 88 PHE A N 1
ATOM 712 C CA . PHE A 1 88 ? -8.946 -7.007 5.160 1.00 94.56 88 PHE A CA 1
ATOM 713 C C . PHE A 1 88 ? -9.336 -8.120 6.144 1.00 94.56 88 PHE A C 1
ATOM 715 O O . PHE A 1 88 ? -10.264 -7.938 6.918 1.00 94.56 88 PHE A O 1
ATOM 722 N N . SER A 1 89 ? -8.597 -9.239 6.210 1.00 94.56 89 SER A N 1
ATOM 723 C CA . SER A 1 89 ? -8.824 -10.257 7.251 1.00 94.56 89 SER A CA 1
ATOM 724 C C . SER A 1 89 ? -8.463 -9.796 8.670 1.00 94.56 89 SER A C 1
ATOM 726 O O . SER A 1 89 ? -8.743 -10.517 9.622 1.00 94.56 89 SER A O 1
ATOM 728 N N . TY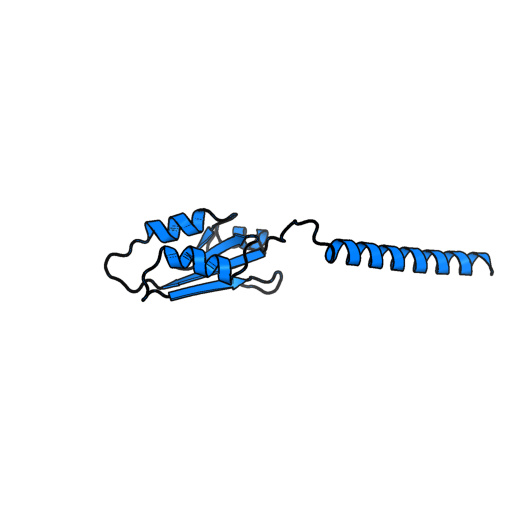R A 1 90 ? -7.817 -8.634 8.812 1.00 92.81 90 TYR A N 1
ATOM 729 C CA . TYR A 1 90 ? -7.507 -7.982 10.090 1.00 92.81 90 TYR A CA 1
ATOM 730 C C . TYR A 1 90 ? -8.394 -6.751 10.346 1.00 92.81 90 TYR A C 1
ATOM 732 O O . TYR A 1 90 ? -8.064 -5.928 11.199 1.00 92.81 90 TYR A O 1
ATOM 740 N N . MET A 1 91 ? -9.461 -6.581 9.563 1.00 90.88 91 MET A N 1
ATOM 741 C CA . MET A 1 91 ? -10.363 -5.428 9.594 1.00 90.88 91 MET A CA 1
ATOM 742 C C . MET A 1 91 ? -11.799 -5.886 9.847 1.00 90.88 91 MET A C 1
ATOM 744 O O . MET A 1 91 ? -12.137 -7.052 9.629 1.00 90.88 91 MET A O 1
ATOM 748 N N . ASP A 1 92 ? -12.647 -4.963 10.288 1.00 89.69 92 ASP A N 1
ATOM 749 C CA . ASP A 1 92 ? -14.071 -5.223 10.432 1.00 89.69 92 ASP A CA 1
ATOM 750 C C . ASP A 1 92 ? -14.792 -5.092 9.082 1.00 89.69 92 ASP A C 1
ATOM 752 O O . ASP A 1 92 ? -14.383 -4.352 8.189 1.00 89.69 92 ASP A O 1
ATOM 756 N N . ASN A 1 93 ? -15.927 -5.780 8.927 1.00 88.44 93 ASN A N 1
ATOM 757 C CA . ASN A 1 93 ? -16.692 -5.781 7.670 1.00 88.44 93 ASN A CA 1
ATOM 758 C C . ASN A 1 93 ? -17.225 -4.399 7.253 1.00 88.44 93 ASN A C 1
ATOM 760 O O . ASN A 1 93 ? -17.644 -4.230 6.110 1.00 88.44 93 ASN A O 1
ATOM 764 N N . ASN A 1 94 ? -17.282 -3.445 8.183 1.00 89.69 94 ASN A N 1
ATOM 765 C CA . ASN A 1 94 ? -17.710 -2.075 7.929 1.00 89.69 94 ASN A CA 1
ATOM 766 C C . ASN A 1 94 ? -16.539 -1.104 7.720 1.00 89.69 94 ASN A C 1
ATOM 768 O O . ASN A 1 94 ? -16.797 0.087 7.560 1.00 89.69 94 ASN A O 1
ATOM 772 N N . ASP A 1 95 ? -15.291 -1.574 7.739 1.00 91.94 95 ASP A N 1
ATOM 773 C CA . ASP A 1 95 ? -14.118 -0.759 7.434 1.00 91.94 95 ASP A CA 1
ATOM 774 C C . ASP A 1 95 ? -13.877 -0.659 5.921 1.00 91.94 95 ASP A C 1
ATOM 776 O O . ASP A 1 95 ? -14.344 -1.476 5.123 1.00 91.94 95 ASP A O 1
ATOM 780 N N . GLU A 1 96 ? -13.093 0.338 5.518 1.00 94.56 96 GLU A N 1
ATOM 781 C CA . GLU A 1 96 ? -12.778 0.606 4.117 1.00 94.56 96 GLU A CA 1
ATOM 782 C C . GLU A 1 96 ? -11.271 0.474 3.865 1.00 94.56 96 GLU A C 1
ATOM 784 O O . GLU A 1 96 ? -10.444 0.955 4.640 1.00 94.56 96 GLU A O 1
ATOM 789 N N . LEU A 1 97 ? -10.888 -0.177 2.761 1.00 96.50 97 LEU A N 1
ATOM 790 C CA . LEU A 1 97 ? -9.491 -0.401 2.381 1.00 96.50 97 LEU A CA 1
ATOM 791 C C . LEU A 1 97 ? -9.318 -0.296 0.865 1.00 96.50 97 LEU A C 1
ATOM 793 O O . LEU A 1 97 ? -9.980 -0.995 0.096 1.00 96.50 97 LEU A O 1
ATOM 797 N N . ILE A 1 98 ? -8.340 0.498 0.434 1.00 98.25 98 ILE A N 1
ATOM 798 C CA . ILE A 1 98 ? -7.895 0.571 -0.956 1.00 98.25 98 ILE A CA 1
ATOM 799 C C . ILE A 1 98 ? -6.409 0.226 -1.069 1.00 98.25 98 ILE A C 1
ATOM 801 O O . ILE A 1 98 ? -5.580 0.655 -0.264 1.00 98.25 98 ILE A O 1
ATOM 805 N N . VAL A 1 99 ? -6.069 -0.546 -2.104 1.00 98.44 99 VAL A N 1
ATOM 806 C CA . VAL A 1 99 ? -4.691 -0.903 -2.458 1.00 98.44 99 VAL A CA 1
ATOM 807 C C . VAL A 1 99 ? -4.447 -0.533 -3.915 1.00 98.44 99 VAL A C 1
ATOM 809 O O . VAL A 1 99 ? -5.062 -1.101 -4.818 1.00 98.44 99 VAL A O 1
ATOM 812 N N . VAL A 1 100 ? -3.533 0.407 -4.147 1.00 97.56 100 VAL A N 1
ATOM 813 C CA . VAL A 1 100 ? -3.234 0.965 -5.471 1.00 97.56 100 VAL A CA 1
ATOM 814 C C . VAL A 1 100 ? -1.796 0.643 -5.846 1.00 97.56 100 VAL A C 1
ATOM 816 O O . VAL A 1 100 ? -0.875 0.940 -5.090 1.00 97.56 100 VAL A O 1
ATOM 819 N N . GLU A 1 101 ? -1.589 0.034 -7.013 1.00 95.69 101 GLU A N 1
ATOM 820 C CA . GLU A 1 101 ? -0.250 -0.130 -7.586 1.00 95.69 101 GLU A CA 1
ATOM 821 C C . GLU A 1 101 ? 0.289 1.236 -8.028 1.00 95.69 101 GLU A C 1
ATOM 823 O O . GLU A 1 101 ? -0.363 1.951 -8.787 1.00 95.69 101 GLU A O 1
ATOM 828 N N . LEU A 1 102 ? 1.480 1.599 -7.555 1.00 92.75 102 LEU A N 1
ATOM 829 C CA . LEU A 1 102 ? 2.140 2.851 -7.909 1.00 92.75 102 LEU A CA 1
ATOM 830 C C . LEU A 1 102 ? 3.027 2.648 -9.138 1.00 92.75 102 LEU A C 1
ATOM 832 O O . LEU A 1 102 ? 4.013 1.905 -9.097 1.00 92.75 102 LEU A O 1
ATOM 836 N N . ALA A 1 103 ? 2.704 3.356 -10.219 1.00 84.12 103 ALA A N 1
ATOM 837 C CA . ALA A 1 103 ? 3.572 3.453 -11.384 1.00 84.12 103 ALA A CA 1
ATOM 838 C C . ALA A 1 103 ? 4.777 4.360 -11.086 1.00 84.12 103 ALA A C 1
ATOM 840 O O . ALA A 1 103 ? 4.649 5.407 -10.450 1.00 84.12 103 ALA A O 1
ATOM 841 N N . ARG A 1 104 ? 5.957 3.980 -11.585 1.00 82.12 104 ARG A N 1
ATOM 842 C CA . ARG A 1 104 ? 7.153 4.831 -11.505 1.00 82.12 104 ARG A CA 1
ATOM 843 C C . ARG A 1 104 ? 7.037 6.017 -12.464 1.00 82.12 104 ARG A C 1
ATOM 845 O O . ARG A 1 104 ? 6.498 5.877 -13.559 1.00 82.12 104 ARG A O 1
ATOM 852 N N . GLY A 1 105 ? 7.578 7.165 -12.061 1.00 83.06 105 GLY A N 1
ATOM 853 C CA . GLY A 1 105 ? 7.733 8.348 -12.918 1.00 83.06 105 GLY 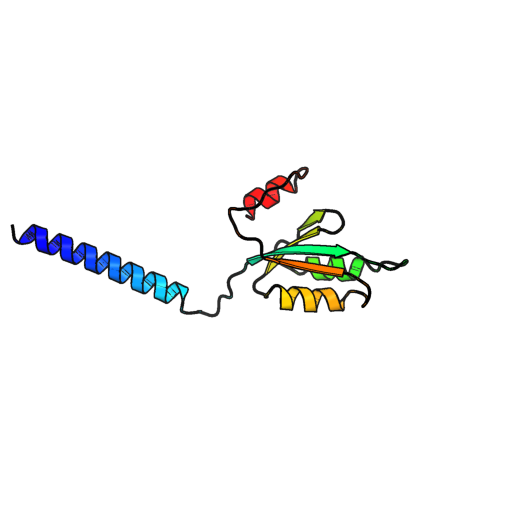A CA 1
ATOM 854 C C . GLY A 1 105 ? 6.514 9.271 -13.051 1.00 83.06 105 GLY A C 1
ATOM 855 O O . GLY A 1 105 ? 6.652 10.339 -13.636 1.00 83.06 105 GLY A O 1
ATOM 856 N N . ASN A 1 106 ? 5.348 8.919 -12.497 1.00 87.81 106 ASN A N 1
ATOM 857 C CA . ASN A 1 106 ? 4.171 9.797 -12.478 1.00 87.81 106 ASN A CA 1
ATOM 858 C C . ASN A 1 106 ? 3.495 9.776 -11.100 1.00 87.81 106 ASN A C 1
ATOM 860 O O . ASN A 1 106 ? 2.453 9.157 -10.892 1.00 87.81 106 ASN A O 1
ATOM 864 N N . SER A 1 107 ? 4.154 10.379 -10.115 1.00 90.81 107 SER A N 1
ATOM 865 C CA . SER A 1 107 ? 3.665 10.508 -8.740 1.00 90.81 107 SER A CA 1
ATOM 866 C C . SER A 1 107 ? 4.224 11.788 -8.126 1.00 90.81 107 SER A C 1
ATOM 868 O O . SER A 1 107 ? 5.352 12.172 -8.422 1.00 90.81 107 SER A O 1
ATOM 870 N N . ALA A 1 108 ? 3.446 12.442 -7.266 1.00 93.81 108 ALA A N 1
ATOM 871 C CA . ALA A 1 108 ? 3.837 13.678 -6.596 1.00 93.81 108 ALA A CA 1
ATOM 872 C C . ALA A 1 108 ? 3.328 13.691 -5.150 1.00 93.81 108 ALA A C 1
ATOM 874 O O . ALA A 1 108 ? 2.315 13.067 -4.833 1.00 93.81 108 ALA A O 1
ATOM 875 N N . TRP A 1 109 ? 4.039 14.390 -4.264 1.00 95.00 109 TRP A N 1
ATOM 876 C CA . TRP A 1 109 ? 3.694 14.485 -2.846 1.00 95.00 109 TRP A CA 1
ATOM 877 C C . TRP A 1 109 ? 4.251 15.761 -2.207 1.00 95.00 109 TRP A C 1
ATOM 879 O O . TRP A 1 109 ? 5.259 16.307 -2.649 1.00 95.00 109 TRP A O 1
ATOM 889 N N . ALA A 1 110 ? 3.628 16.184 -1.107 1.00 97.06 110 ALA A N 1
ATOM 890 C CA . ALA A 1 110 ? 4.127 17.216 -0.202 1.00 97.06 110 ALA A CA 1
ATOM 891 C C . ALA A 1 110 ? 4.167 16.639 1.222 1.00 97.06 110 ALA A C 1
ATOM 893 O O . ALA A 1 110 ? 3.221 16.760 1.996 1.00 97.06 110 ALA A O 1
ATOM 894 N N . LEU A 1 111 ? 5.248 15.924 1.543 1.00 96.94 111 LEU A N 1
ATOM 895 C CA . LEU A 1 111 ? 5.432 15.262 2.836 1.00 96.94 111 LEU A CA 1
ATOM 896 C C . LEU A 1 111 ? 6.637 15.848 3.566 1.00 96.94 111 LEU A C 1
ATOM 898 O O . LEU A 1 111 ? 7.639 16.191 2.945 1.00 96.94 111 LEU A O 1
ATOM 902 N N . LEU A 1 112 ? 6.558 15.886 4.895 1.00 97.31 112 LEU A N 1
ATOM 903 C CA . LEU A 1 112 ? 7.706 16.208 5.738 1.00 97.31 112 LEU A CA 1
ATOM 904 C C . LEU A 1 112 ? 8.754 15.090 5.695 1.00 97.31 112 LEU A C 1
ATOM 906 O O . LEU A 1 112 ? 8.433 13.907 5.515 1.00 97.31 112 LEU A O 1
ATOM 910 N N . GLU A 1 113 ? 10.010 15.465 5.906 1.00 96.31 113 GLU A N 1
ATOM 911 C CA . GLU A 1 113 ? 11.093 14.503 6.074 1.00 96.31 113 GLU A CA 1
ATOM 912 C C . GLU A 1 113 ? 10.894 13.652 7.343 1.00 96.31 113 GLU A C 1
ATOM 914 O O . GLU A 1 113 ? 10.279 14.111 8.307 1.00 96.31 113 GLU A O 1
ATOM 919 N N . PRO A 1 114 ? 11.350 12.383 7.352 1.00 96.06 114 PRO A N 1
ATOM 920 C CA . PRO A 1 114 ? 12.119 11.688 6.305 1.00 96.06 114 PRO A CA 1
ATOM 921 C C . PRO A 1 114 ? 11.261 11.000 5.220 1.00 96.06 114 PRO A C 1
ATOM 923 O O . PRO A 1 114 ? 11.769 10.211 4.424 1.00 96.06 114 PRO A O 1
ATOM 926 N N . LYS A 1 115 ? 9.935 11.212 5.207 1.00 96.75 115 LYS A N 1
ATOM 927 C CA . LYS A 1 115 ? 9.024 10.485 4.301 1.00 96.75 115 LYS A CA 1
ATOM 928 C C . LYS A 1 115 ? 9.207 10.890 2.842 1.00 96.75 115 LYS A C 1
ATOM 930 O O . LYS A 1 115 ? 9.128 10.036 1.964 1.00 96.75 115 LYS A O 1
ATOM 935 N N . SER A 1 116 ? 9.458 12.174 2.594 1.00 96.50 116 SER A N 1
ATOM 936 C CA . SER A 1 116 ? 9.691 12.672 1.240 1.00 96.50 116 SER A CA 1
ATOM 937 C C . SER A 1 116 ? 10.964 12.074 0.640 1.00 96.50 116 SER A C 1
ATOM 939 O O . SER A 1 116 ? 10.907 11.537 -0.462 1.00 96.50 116 SER A O 1
ATOM 941 N N . THR A 1 117 ? 12.075 12.051 1.384 1.00 96.94 117 THR A N 1
ATOM 942 C CA . THR A 1 117 ? 13.320 11.398 0.943 1.00 96.94 117 THR A CA 1
ATOM 943 C C . THR A 1 117 ? 13.129 9.911 0.659 1.00 96.94 117 THR A C 1
ATOM 945 O O . THR A 1 117 ? 13.593 9.426 -0.367 1.00 96.94 117 THR A O 1
ATOM 948 N N . PHE A 1 118 ? 12.395 9.185 1.508 1.00 95.81 118 PHE A N 1
ATOM 949 C CA . PHE A 1 118 ? 12.091 7.773 1.259 1.00 95.81 118 PHE A CA 1
ATOM 950 C C . PHE A 1 118 ? 11.395 7.549 -0.096 1.00 95.81 118 PHE A C 1
ATOM 952 O O . PHE A 1 118 ? 11.818 6.684 -0.862 1.00 95.81 118 PHE A O 1
ATOM 959 N N . LEU A 1 119 ? 10.366 8.342 -0.418 1.00 94.44 119 LEU A N 1
ATOM 960 C CA . LEU A 1 119 ? 9.632 8.196 -1.679 1.00 94.44 119 LEU A CA 1
ATOM 961 C C . LEU A 1 119 ? 10.472 8.564 -2.906 1.00 94.44 119 LEU A C 1
ATOM 963 O O . LEU A 1 119 ? 10.335 7.897 -3.926 1.00 94.44 119 LEU A O 1
ATOM 967 N N . LYS A 1 120 ? 11.381 9.546 -2.798 1.00 93.31 120 LYS A N 1
ATOM 968 C CA . LYS A 1 120 ? 12.332 9.887 -3.878 1.00 93.31 120 LYS A CA 1
ATOM 969 C C . LYS A 1 120 ? 13.252 8.718 -4.239 1.00 93.31 120 LYS A C 1
ATOM 971 O O . LYS A 1 120 ? 13.676 8.615 -5.380 1.00 93.31 120 LYS A O 1
ATOM 976 N N . THR A 1 121 ? 13.583 7.866 -3.270 1.00 92.31 121 THR A N 1
ATOM 977 C CA . THR A 1 121 ? 14.434 6.687 -3.493 1.00 92.31 121 THR A CA 1
ATOM 978 C C . THR A 1 121 ? 13.630 5.481 -3.986 1.00 92.31 121 THR A C 1
ATOM 980 O O . THR A 1 121 ? 14.150 4.645 -4.723 1.00 92.31 121 THR A O 1
ATOM 983 N N . ALA A 1 122 ? 12.373 5.352 -3.553 1.00 90.56 122 ALA A N 1
ATOM 984 C CA . ALA A 1 122 ? 11.556 4.167 -3.807 1.00 90.56 122 ALA A CA 1
ATOM 985 C C . ALA A 1 122 ? 10.810 4.176 -5.159 1.00 90.56 122 ALA A C 1
ATOM 987 O O . ALA A 1 122 ? 10.500 3.097 -5.685 1.00 90.56 122 ALA A O 1
ATOM 988 N N . LEU A 1 123 ? 10.493 5.360 -5.695 1.00 88.31 123 LEU A N 1
ATOM 989 C CA . LEU A 1 123 ? 9.731 5.570 -6.936 1.00 88.31 123 LEU A CA 1
ATOM 990 C C . LEU A 1 123 ? 10.642 6.048 -8.068 1.00 88.31 123 LEU A C 1
ATOM 992 O O . LEU A 1 123 ? 10.579 5.411 -9.149 1.00 88.31 123 LEU A O 1
#

Secondary structure (DSSP, 8-state):
-HHHHHHHHHHHHHHHHHHHHHHHHHHS--S----EEEEEEEE--STT--HHHHHHHHHTSEEEEEEETTEEEEEESS-HHHHHHHHHTTS-TT-EEEEEEEPTT-------TTHHHHHHHH-